Protein AF-A0A317V8A0-F1 (afdb_monomer_lite)

Organism: NCBI:txid1450535

Foldseek 3Di:
DWWKKKWWAAQPPPLPDLDPDTDIDIDTDPLVPLVVLLVVVVVCCVRRVATAEIEIEDDFQDDLVSVLSNLVSLLVRLLPDAWGANVPRTSTSHDYHYDADPLLVPNDPPPCSRNVSSVSNVVSRVVSVCPNPPPDD

Secondary structure (DSSP, 8-state):
-EEEEEEEE-SS--TTS--S--EEEEEEEETT-HHHHHHHHHHHHHHHS---EEEEE--TT--HHHHHHHHHHHHHHHTTSPPEEETTEEEET-EEEEE--GGGTSPPTT-HHHHHHHHHHHHHHHHHTTTTSSS--

pLDDT: mean 72.9, std 14.62, range [32.22, 89.5]

InterPro domains:
  IPR036291 NAD(P)-binding domain superfamily [SSF51735] (21-127)

Sequence (137 aa):
MQHVLLFFADKDADITKSSAEYQATTFIVNVMDEQWLQDIIDFVVKDSGRIYYVVKEQECTINARGMMLCCLAEAAVMGKQSPSCTGTRDIDRGAIINITSSDSFAGVPVKATHNIPKHACLAVTKTTGTLDRTEVD

Radius of gyration: 15.88 Å; chains: 1; bounding box: 36×35×45 Å

Structure (mmCIF, N/CA/C/O backbone):
data_AF-A0A317V8A0-F1
#
_entry.id   AF-A0A317V8A0-F1
#
loop_
_atom_site.group_PDB
_atom_site.id
_atom_site.type_symbol
_atom_site.label_atom_id
_atom_site.label_alt_id
_atom_site.label_comp_id
_atom_site.label_asym_id
_atom_site.label_entity_id
_atom_site.label_seq_id
_atom_site.pdbx_PDB_ins_code
_atom_site.Cartn_x
_atom_site.Cartn_y
_atom_site.Cartn_z
_atom_site.occupancy
_atom_site.B_iso_or_equiv
_atom_site.auth_seq_id
_atom_site.auth_comp_id
_atom_site.auth_asym_id
_atom_site.auth_atom_id
_atom_site.pdbx_PDB_model_num
ATOM 1 N N . MET A 1 1 ? 2.008 -11.969 -10.112 1.00 51.91 1 MET A N 1
ATOM 2 C CA . MET A 1 1 ? 3.246 -11.212 -9.807 1.00 51.91 1 MET A CA 1
ATOM 3 C C . MET A 1 1 ? 3.191 -10.870 -8.333 1.00 51.91 1 MET A C 1
ATOM 5 O O . MET A 1 1 ? 2.219 -10.253 -7.945 1.00 51.91 1 MET A O 1
ATOM 9 N N . GLN A 1 2 ? 4.115 -11.359 -7.511 1.00 49.47 2 GLN A N 1
ATOM 10 C CA . GLN A 1 2 ? 3.966 -11.366 -6.052 1.00 49.47 2 GLN A CA 1
ATOM 11 C C . GLN A 1 2 ? 4.643 -10.149 -5.399 1.00 49.47 2 GLN A C 1
ATOM 13 O O . GLN A 1 2 ? 5.769 -9.820 -5.752 1.00 49.47 2 GLN A O 1
ATOM 18 N N . HIS A 1 3 ? 3.960 -9.503 -4.459 1.00 54.44 3 HIS A N 1
ATOM 19 C CA . HIS A 1 3 ? 4.478 -8.468 -3.566 1.00 54.44 3 HIS A CA 1
ATOM 20 C C . HIS A 1 3 ? 4.412 -8.951 -2.133 1.00 54.44 3 HIS A C 1
ATOM 22 O O . HIS A 1 3 ? 3.533 -9.734 -1.795 1.00 54.44 3 HIS A O 1
ATOM 28 N N . VAL A 1 4 ? 5.277 -8.428 -1.277 1.00 56.09 4 VAL A N 1
ATOM 29 C CA . VAL A 1 4 ? 5.142 -8.623 0.162 1.00 56.09 4 VAL A CA 1
ATOM 30 C C . VAL A 1 4 ? 4.423 -7.411 0.739 1.00 56.09 4 VAL A C 1
ATOM 32 O O . VAL A 1 4 ? 4.910 -6.284 0.629 1.00 56.09 4 VAL A O 1
ATOM 35 N N . LEU A 1 5 ? 3.248 -7.650 1.316 1.00 59.22 5 LEU A N 1
ATOM 36 C CA . LEU A 1 5 ? 2.484 -6.648 2.045 1.00 59.22 5 LEU A CA 1
ATOM 37 C C . LEU A 1 5 ? 2.588 -6.954 3.533 1.00 59.22 5 LEU A C 1
ATOM 39 O O . LEU A 1 5 ? 2.174 -8.029 3.975 1.00 59.22 5 LEU A O 1
ATOM 43 N N . LEU A 1 6 ? 3.179 -6.025 4.280 1.00 62.38 6 LEU A N 1
ATOM 44 C CA . LEU A 1 6 ? 3.335 -6.134 5.721 1.00 62.38 6 LEU A CA 1
ATOM 45 C C . LEU A 1 6 ? 2.382 -5.157 6.399 1.00 62.38 6 LEU A C 1
ATOM 47 O O . LEU A 1 6 ? 2.536 -3.940 6.274 1.00 62.38 6 LEU A O 1
ATOM 51 N N . PHE A 1 7 ? 1.412 -5.703 7.123 1.00 67.31 7 PHE A N 1
ATOM 52 C CA . PHE A 1 7 ? 0.512 -4.924 7.961 1.00 67.31 7 PHE A CA 1
ATOM 53 C C . PHE A 1 7 ? 0.984 -4.988 9.404 1.00 67.31 7 PHE A C 1
ATOM 55 O O . PHE A 1 7 ? 1.180 -6.077 9.942 1.00 67.31 7 PHE A O 1
ATOM 62 N N . PHE A 1 8 ? 1.126 -3.823 10.029 1.00 58.31 8 PHE A N 1
ATOM 63 C CA . PHE A 1 8 ? 1.259 -3.716 11.476 1.00 58.31 8 PHE A CA 1
ATOM 64 C C . PHE A 1 8 ? -0.085 -3.317 12.061 1.00 58.31 8 PHE A C 1
ATOM 66 O O . PHE A 1 8 ? -0.652 -2.276 11.702 1.00 58.31 8 PHE A O 1
ATOM 73 N N . ALA A 1 9 ? -0.577 -4.156 12.961 1.00 57.72 9 ALA A N 1
ATOM 74 C CA . ALA A 1 9 ? -1.875 -4.004 13.575 1.00 57.72 9 ALA A CA 1
ATOM 75 C C . ALA A 1 9 ? -1.809 -4.326 15.077 1.00 57.72 9 ALA A C 1
ATOM 77 O O . ALA A 1 9 ? -0.964 -5.112 15.507 1.0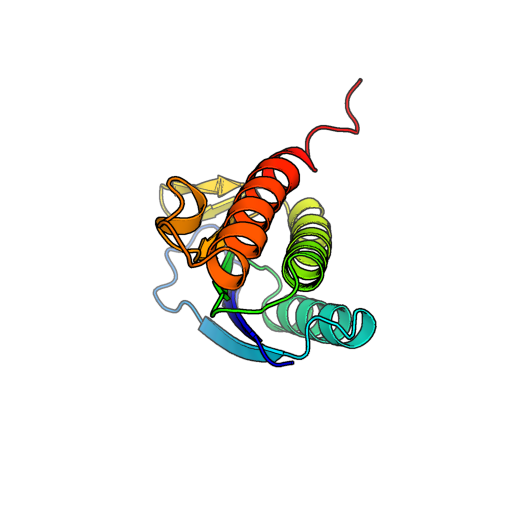0 57.72 9 ALA A O 1
ATOM 78 N N . ASP A 1 10 ? -2.674 -3.692 15.869 1.00 50.12 10 ASP A N 1
ATOM 79 C CA . ASP A 1 10 ? -2.797 -3.968 17.305 1.00 50.12 10 ASP A CA 1
ATOM 80 C C . ASP A 1 10 ? -4.070 -4.774 17.533 1.00 50.12 10 ASP A C 1
ATOM 82 O O . ASP A 1 10 ? -5.155 -4.353 17.131 1.00 50.12 10 ASP A O 1
ATOM 86 N N . LYS A 1 11 ? -3.927 -5.950 18.137 1.00 45.16 11 LYS A N 1
ATOM 87 C CA . LYS A 1 11 ? -5.032 -6.855 18.427 1.00 45.16 11 LYS A CA 1
ATOM 88 C C . LYS A 1 11 ? -5.497 -6.529 19.839 1.00 45.16 11 LYS A C 1
ATOM 90 O O . LYS A 1 11 ? -5.065 -7.202 20.755 1.00 45.16 11 LYS A O 1
ATOM 95 N N . ASP A 1 12 ? -6.266 -5.446 19.966 1.00 46.31 12 ASP A N 1
ATOM 96 C CA . ASP A 1 12 ? -7.002 -4.952 21.149 1.00 46.31 12 ASP A CA 1
ATOM 97 C C . ASP A 1 12 ? -6.900 -3.420 21.163 1.00 46.31 12 ASP A C 1
ATOM 99 O O . ASP A 1 12 ? -6.004 -2.840 21.766 1.00 46.31 12 ASP A O 1
ATOM 103 N N . ALA A 1 13 ? -7.813 -2.749 20.454 1.00 44.09 13 ALA A N 1
ATOM 104 C CA . ALA A 1 13 ? -7.827 -1.301 20.220 1.00 44.09 13 ALA A CA 1
ATOM 105 C C . ALA A 1 13 ? -8.095 -0.438 21.482 1.00 44.09 13 ALA A C 1
ATOM 107 O O . ALA A 1 13 ? -8.963 0.436 21.479 1.00 44.09 13 ALA A O 1
ATOM 108 N N . ASP A 1 14 ? -7.354 -0.649 22.569 1.00 43.88 14 ASP A N 1
ATOM 109 C CA . ASP A 1 14 ? -7.256 0.285 23.685 1.00 43.88 14 ASP A CA 1
ATOM 110 C C . ASP A 1 14 ? -6.172 1.326 23.371 1.00 43.88 14 ASP A C 1
ATOM 112 O O . ASP A 1 14 ? -5.007 1.199 23.748 1.00 43.88 14 ASP A O 1
ATOM 116 N N . ILE A 1 15 ? -6.595 2.388 22.680 1.00 44.66 15 ILE A N 1
ATOM 117 C CA . ILE A 1 15 ? -5.802 3.563 22.269 1.00 44.66 15 ILE A CA 1
ATOM 118 C C . ILE A 1 15 ? -5.045 4.267 23.417 1.00 44.66 15 ILE A C 1
ATOM 120 O O . ILE A 1 15 ? -4.261 5.181 23.170 1.00 44.66 15 ILE A O 1
ATOM 124 N N . THR A 1 16 ? -5.274 3.874 24.677 1.00 39.12 16 THR A N 1
ATOM 125 C CA . THR A 1 16 ? -4.645 4.464 25.869 1.00 39.12 16 THR A CA 1
ATOM 126 C C . THR A 1 16 ? -3.463 3.665 26.421 1.00 39.12 16 THR A C 1
ATOM 128 O O . THR A 1 16 ? -2.760 4.152 27.311 1.00 39.12 16 THR A O 1
ATOM 131 N N . LYS A 1 17 ? -3.195 2.460 25.904 1.00 41.62 17 LYS A N 1
ATOM 132 C CA . LYS A 1 17 ? -2.089 1.613 26.369 1.00 41.62 17 LYS A CA 1
ATOM 133 C C . LYS A 1 17 ? -0.941 1.617 25.367 1.00 41.62 17 LYS A C 1
ATOM 135 O O . LYS A 1 17 ? -1.135 1.430 24.173 1.00 41.62 17 LYS A O 1
ATOM 140 N N . SER A 1 18 ? 0.291 1.781 25.855 1.00 42.62 18 SER A N 1
ATOM 141 C CA . SER A 1 18 ? 1.473 1.386 25.085 1.00 42.62 18 SER A CA 1
ATOM 142 C C . SER A 1 18 ? 1.516 -0.145 25.058 1.00 42.62 18 SER A C 1
ATOM 144 O O . SER A 1 18 ? 2.144 -0.764 25.920 1.00 42.62 18 SER A O 1
ATOM 146 N N . SER A 1 19 ? 0.773 -0.776 24.153 1.00 44.97 19 SER A N 1
ATOM 147 C CA . SER A 1 19 ? 0.835 -2.224 23.981 1.00 44.97 19 SER A CA 1
ATOM 148 C C . SER A 1 19 ? 2.244 -2.591 23.498 1.00 44.97 19 SER A C 1
ATOM 150 O O . SER A 1 19 ? 2.798 -2.017 22.559 1.00 44.97 19 SER A O 1
ATOM 152 N N . ALA A 1 20 ? 2.889 -3.504 24.221 1.00 47.47 20 ALA A N 1
ATOM 153 C CA . ALA A 1 20 ? 4.223 -4.002 23.898 1.00 47.47 20 ALA A CA 1
ATOM 154 C C . ALA A 1 20 ? 4.201 -5.043 22.758 1.00 47.47 20 ALA A C 1
ATOM 156 O O . ALA A 1 20 ? 5.253 -5.551 22.377 1.00 47.47 20 ALA A O 1
ATOM 157 N N . GLU A 1 21 ? 3.024 -5.360 22.210 1.00 55.12 21 GLU A N 1
ATOM 158 C CA . GLU A 1 21 ? 2.799 -6.477 21.291 1.00 55.12 21 GLU A CA 1
ATOM 159 C C . GLU A 1 21 ? 2.175 -5.996 19.977 1.00 55.12 21 GLU A C 1
ATOM 161 O O . GLU A 1 21 ? 1.003 -6.218 19.693 1.00 55.12 21 GLU A O 1
ATOM 166 N N . TYR A 1 22 ? 2.979 -5.349 19.132 1.00 57.38 22 TYR A N 1
ATOM 167 C CA . TYR A 1 22 ? 2.594 -5.167 17.732 1.00 57.38 22 TYR A CA 1
ATOM 168 C C . TYR A 1 22 ? 2.565 -6.526 17.038 1.00 57.38 22 TYR A C 1
ATOM 170 O O . TYR A 1 22 ? 3.578 -7.231 17.012 1.00 57.38 22 TYR A O 1
ATOM 178 N N . GLN A 1 23 ? 1.435 -6.868 16.421 1.00 63.94 23 GLN A N 1
ATOM 179 C CA . GLN A 1 23 ? 1.370 -8.012 15.526 1.00 63.94 23 GLN A CA 1
ATOM 180 C C . GLN A 1 23 ? 1.639 -7.549 14.099 1.00 63.94 23 GLN A C 1
ATOM 182 O O . GLN A 1 23 ? 1.076 -6.570 13.605 1.00 63.94 23 GLN A O 1
ATOM 187 N N . ALA A 1 24 ? 2.551 -8.259 13.445 1.00 67.38 24 ALA A N 1
ATOM 188 C CA . ALA A 1 24 ? 2.858 -8.061 12.045 1.00 67.38 24 ALA A CA 1
ATOM 189 C C . ALA A 1 24 ? 2.319 -9.258 11.264 1.00 67.38 24 ALA A C 1
ATOM 191 O O . ALA A 1 24 ? 2.632 -10.405 11.589 1.00 67.38 24 ALA A O 1
ATOM 192 N N . THR A 1 25 ? 1.506 -9.005 10.241 1.00 72.38 25 THR A N 1
ATOM 193 C CA . THR A 1 25 ? 1.039 -10.052 9.330 1.00 72.38 25 THR A CA 1
ATOM 194 C C . THR A 1 25 ? 1.570 -9.784 7.934 1.00 72.38 25 THR A C 1
ATOM 196 O O . THR A 1 25 ? 1.394 -8.698 7.379 1.00 72.38 25 THR A O 1
ATOM 199 N N . THR A 1 26 ? 2.236 -10.794 7.381 1.00 75.69 26 THR A N 1
ATOM 200 C CA . THR A 1 26 ? 2.878 -10.735 6.071 1.00 75.69 26 THR A CA 1
ATOM 201 C C . THR A 1 26 ? 2.082 -11.556 5.075 1.00 75.69 26 THR A C 1
ATOM 203 O O . THR A 1 26 ? 1.866 -12.750 5.287 1.00 75.69 26 THR A O 1
ATOM 206 N N . PHE A 1 27 ? 1.718 -10.946 3.952 1.00 76.88 27 PHE A N 1
ATOM 207 C CA . PHE A 1 27 ? 1.079 -11.641 2.841 1.00 76.88 27 PHE A CA 1
ATOM 208 C C . PHE A 1 27 ? 1.935 -11.532 1.587 1.00 76.88 27 PHE A C 1
ATOM 210 O O . PHE A 1 27 ? 2.439 -10.459 1.255 1.00 76.88 27 PHE A O 1
ATOM 217 N N . ILE A 1 28 ? 2.067 -12.645 0.867 1.00 75.38 28 ILE A N 1
ATOM 218 C CA . ILE A 1 28 ? 2.621 -12.648 -0.486 1.00 75.38 28 ILE A CA 1
ATOM 219 C C . ILE A 1 28 ? 1.451 -12.478 -1.443 1.00 75.38 28 ILE A C 1
ATOM 221 O O . ILE A 1 28 ? 0.662 -13.407 -1.585 1.00 75.38 28 ILE A O 1
ATOM 225 N N . VAL A 1 29 ? 1.346 -11.317 -2.095 1.00 72.31 29 VAL A N 1
ATOM 226 C CA . VAL A 1 29 ? 0.175 -10.909 -2.870 1.00 72.31 29 VAL A CA 1
ATOM 227 C C . VAL A 1 29 ? 0.421 -10.673 -4.367 1.00 72.31 29 VAL A C 1
ATOM 229 O O . VAL A 1 29 ? 1.257 -9.873 -4.760 1.00 72.31 29 VAL A O 1
ATOM 232 N N . ASN A 1 30 ? -0.342 -11.328 -5.247 1.00 77.00 30 ASN A N 1
ATOM 233 C CA . ASN A 1 30 ? -0.697 -10.815 -6.565 1.00 77.00 30 ASN A CA 1
ATOM 234 C C . ASN A 1 30 ? -1.507 -9.501 -6.540 1.00 77.00 30 ASN A C 1
ATOM 236 O O . ASN A 1 30 ? -2.727 -9.511 -6.627 1.00 77.00 30 ASN A O 1
ATOM 240 N N . VAL A 1 31 ? -0.818 -8.361 -6.543 1.00 71.56 31 VAL A N 1
ATOM 241 C CA . VAL A 1 31 ? -1.422 -7.005 -6.541 1.00 71.56 31 VAL A CA 1
ATOM 242 C C . VAL A 1 31 ? -2.243 -6.637 -7.781 1.00 71.56 31 VAL A C 1
ATOM 244 O O . VAL A 1 31 ? -2.802 -5.548 -7.862 1.00 71.56 31 VAL A O 1
ATOM 247 N N . MET A 1 32 ? -2.241 -7.492 -8.803 1.00 75.62 32 MET A N 1
ATOM 248 C CA . MET A 1 32 ? -3.057 -7.292 -10.001 1.00 75.62 32 MET A CA 1
ATOM 249 C C . MET A 1 32 ? -4.475 -7.841 -9.827 1.00 75.62 32 MET A C 1
ATOM 251 O O . MET A 1 32 ? -5.329 -7.555 -10.661 1.00 75.62 32 MET A O 1
ATOM 255 N N . ASP A 1 33 ? -4.703 -8.628 -8.774 1.00 82.56 33 ASP A N 1
ATOM 256 C CA . ASP A 1 33 ? -6.012 -9.122 -8.375 1.00 82.56 33 ASP A CA 1
ATOM 257 C C . ASP A 1 33 ? -6.610 -8.160 -7.344 1.00 82.56 33 ASP A C 1
ATOM 259 O O . ASP A 1 33 ? -6.293 -8.201 -6.155 1.00 82.56 33 ASP A O 1
ATOM 263 N N . GLU A 1 34 ? -7.421 -7.229 -7.839 1.00 81.44 34 GLU A N 1
ATOM 264 C CA . GLU A 1 34 ? -8.040 -6.181 -7.026 1.00 81.44 34 GLU A CA 1
ATOM 265 C C . GLU A 1 34 ? -8.987 -6.763 -5.975 1.00 81.44 34 GLU A C 1
ATOM 267 O O . GLU A 1 34 ? -9.017 -6.268 -4.851 1.00 81.44 34 GLU A O 1
ATOM 272 N N . GLN A 1 35 ? -9.713 -7.832 -6.316 1.00 85.56 35 GLN A N 1
ATOM 273 C CA . GLN A 1 35 ? -10.650 -8.462 -5.394 1.00 85.56 35 GLN A CA 1
ATOM 274 C C . GLN A 1 35 ? -9.900 -9.124 -4.246 1.00 85.56 35 GLN A C 1
ATOM 276 O O . GLN A 1 35 ? -10.194 -8.872 -3.084 1.00 85.56 35 GLN A O 1
ATOM 281 N N . TRP A 1 36 ? -8.878 -9.913 -4.560 1.00 82.94 36 TRP A N 1
ATOM 282 C CA . TRP A 1 36 ? -8.135 -10.612 -3.524 1.00 82.94 36 TRP A CA 1
ATOM 283 C C . TRP A 1 36 ? -7.304 -9.665 -2.644 1.00 82.94 36 TRP A C 1
ATOM 285 O O . TRP A 1 36 ? -7.126 -9.916 -1.453 1.00 82.94 36 TRP A O 1
ATOM 295 N N . LEU A 1 37 ? -6.844 -8.533 -3.191 1.00 82.75 37 LEU A N 1
ATOM 296 C CA . LEU A 1 37 ? -6.251 -7.458 -2.395 1.00 82.75 37 LEU A CA 1
ATOM 297 C C . LEU A 1 37 ? -7.253 -6.885 -1.379 1.00 82.75 37 LEU A C 1
ATOM 299 O O . LEU A 1 37 ? -6.889 -6.704 -0.217 1.00 82.75 37 LEU A O 1
ATOM 303 N N . GLN A 1 38 ? -8.490 -6.612 -1.805 1.00 84.06 38 GLN A N 1
ATOM 304 C CA . GLN A 1 38 ? -9.549 -6.158 -0.898 1.00 84.06 38 GLN A CA 1
ATOM 305 C C . GLN A 1 38 ? -9.860 -7.219 0.158 1.00 84.06 38 GLN A C 1
ATOM 307 O O . GLN A 1 38 ? -9.894 -6.890 1.336 1.00 84.06 38 GLN A O 1
ATOM 312 N N . ASP A 1 39 ? -9.962 -8.493 -0.228 1.00 86.50 39 ASP A N 1
ATOM 313 C CA . ASP A 1 39 ? -10.238 -9.589 0.706 1.00 86.50 39 ASP A CA 1
ATOM 314 C C . ASP A 1 39 ? -9.163 -9.700 1.807 1.00 86.50 39 ASP A C 1
ATOM 316 O O . ASP A 1 39 ? -9.477 -9.970 2.967 1.00 86.50 39 ASP A O 1
ATOM 320 N N . ILE A 1 40 ? -7.886 -9.470 1.470 1.00 84.81 40 ILE A N 1
ATOM 321 C CA . ILE A 1 40 ? -6.784 -9.458 2.446 1.00 84.81 40 ILE A CA 1
ATOM 322 C C . ILE A 1 40 ? -6.887 -8.256 3.377 1.00 84.81 40 ILE A C 1
ATOM 324 O O . ILE A 1 40 ? -6.696 -8.398 4.584 1.00 84.81 40 ILE A O 1
ATOM 328 N N . ILE A 1 41 ? -7.179 -7.076 2.835 1.00 83.62 41 ILE A N 1
ATOM 329 C CA . ILE A 1 41 ? -7.335 -5.864 3.639 1.00 83.62 41 ILE A CA 1
ATOM 330 C C . ILE A 1 41 ? -8.525 -6.023 4.590 1.00 83.62 41 ILE A C 1
ATOM 332 O O . ILE A 1 41 ? -8.378 -5.780 5.786 1.00 83.62 41 ILE A O 1
ATOM 336 N N . ASP A 1 42 ? -9.662 -6.508 4.098 1.00 86.25 42 ASP A N 1
ATOM 337 C CA . ASP A 1 42 ? -10.851 -6.787 4.900 1.00 86.25 42 ASP A CA 1
ATOM 338 C C . ASP A 1 42 ? -10.572 -7.843 5.972 1.00 86.25 42 ASP A C 1
ATOM 340 O O . ASP A 1 42 ? -11.010 -7.693 7.114 1.00 86.25 42 ASP A O 1
ATOM 344 N N . PHE A 1 43 ? -9.804 -8.888 5.646 1.00 85.38 43 PHE A N 1
ATOM 345 C CA . PHE A 1 43 ? -9.356 -9.878 6.623 1.00 85.38 43 PHE A CA 1
ATOM 346 C C . PHE A 1 43 ? -8.527 -9.237 7.742 1.00 85.38 43 PHE A C 1
ATOM 348 O O . PHE A 1 43 ? -8.812 -9.479 8.914 1.00 85.38 43 PHE A O 1
ATOM 355 N N . VAL A 1 44 ? -7.540 -8.402 7.398 1.00 82.44 44 VAL A N 1
ATOM 356 C CA . VAL A 1 44 ? -6.693 -7.715 8.384 1.00 82.44 44 VAL A CA 1
ATOM 357 C C . VAL A 1 44 ? -7.538 -6.790 9.251 1.00 82.44 44 VAL A C 1
ATOM 359 O O . VAL A 1 44 ? -7.492 -6.906 10.468 1.00 82.44 44 VAL A O 1
ATOM 362 N N . VAL A 1 45 ? -8.374 -5.938 8.651 1.00 82.50 45 VAL A N 1
ATOM 363 C CA . VAL A 1 45 ? -9.273 -5.035 9.391 1.00 82.50 45 VAL A CA 1
ATOM 364 C C . VAL A 1 45 ? -10.202 -5.813 10.316 1.00 82.50 45 VAL A C 1
ATOM 366 O O . VAL A 1 45 ? -10.444 -5.385 11.441 1.00 82.50 45 VAL A O 1
ATOM 369 N N . LYS A 1 46 ? -10.722 -6.958 9.870 1.00 83.44 46 LYS A N 1
ATOM 370 C CA . LYS A 1 46 ? -11.604 -7.798 10.680 1.00 83.44 46 LYS A CA 1
ATOM 371 C C . LYS A 1 46 ? -10.875 -8.459 11.850 1.00 83.44 46 LYS A C 1
ATOM 373 O O . LYS A 1 46 ? -11.470 -8.565 12.919 1.00 83.44 46 LYS A O 1
ATOM 378 N N . ASP A 1 47 ? -9.642 -8.929 11.660 1.00 80.00 47 ASP A N 1
ATOM 379 C CA . ASP A 1 47 ? -8.877 -9.597 12.722 1.00 80.00 47 ASP A CA 1
ATOM 380 C C . ASP A 1 47 ? -8.299 -8.610 13.744 1.00 80.00 47 ASP A C 1
ATOM 382 O O . ASP A 1 47 ? -8.306 -8.895 14.941 1.00 80.00 47 ASP A O 1
ATOM 386 N N . SER A 1 48 ? -7.820 -7.450 13.288 1.00 72.19 48 SER A N 1
ATOM 387 C CA . SER A 1 48 ? -7.119 -6.484 14.136 1.00 72.19 48 SER A CA 1
ATOM 388 C C . SER A 1 48 ? -7.942 -5.257 14.523 1.00 72.19 48 SER A C 1
ATOM 390 O O . SER A 1 48 ? -7.510 -4.451 15.339 1.00 72.19 48 SER A O 1
ATOM 392 N N . GLY A 1 49 ? -9.104 -5.039 13.909 1.00 74.56 49 GLY A N 1
ATOM 393 C CA . GLY A 1 49 ? -9.942 -3.850 14.104 1.00 74.56 49 GLY A CA 1
ATOM 394 C C . GLY A 1 49 ? -9.375 -2.559 13.496 1.00 74.56 49 GLY A C 1
ATOM 395 O O . GLY A 1 49 ? -10.141 -1.664 13.137 1.00 74.56 49 GLY A O 1
ATOM 396 N N . ARG A 1 50 ? -8.048 -2.445 13.349 1.00 74.81 50 ARG A N 1
ATOM 397 C CA . ARG A 1 50 ? -7.356 -1.266 12.813 1.00 74.81 50 ARG A CA 1
ATOM 398 C C . ARG A 1 50 ? -6.040 -1.627 12.123 1.00 74.81 50 ARG A C 1
ATOM 400 O O . ARG A 1 50 ? -5.350 -2.561 12.520 1.00 74.81 50 ARG A O 1
ATOM 407 N N . ILE A 1 51 ? -5.667 -0.825 11.129 1.00 79.25 51 ILE A N 1
ATOM 408 C CA . ILE A 1 51 ? -4.363 -0.857 10.451 1.00 79.25 51 ILE A CA 1
ATOM 409 C C . ILE A 1 51 ? -3.574 0.391 10.854 1.00 79.25 51 ILE A C 1
ATOM 411 O O . ILE A 1 51 ? -4.077 1.499 10.697 1.00 79.25 51 ILE A O 1
ATOM 415 N N . TYR A 1 52 ? -2.345 0.222 11.346 1.00 70.94 52 TYR A N 1
ATOM 416 C CA . TYR A 1 52 ? -1.485 1.340 11.754 1.00 70.94 52 TYR A CA 1
ATOM 417 C C . TYR A 1 52 ? -0.464 1.704 10.689 1.00 70.94 52 TYR A C 1
ATOM 419 O O . TYR A 1 52 ? -0.352 2.862 10.289 1.00 70.94 52 TYR A O 1
ATOM 427 N N . TYR A 1 53 ? 0.267 0.699 10.217 1.00 76.44 53 TYR A N 1
ATOM 428 C CA . TYR A 1 53 ? 1.289 0.870 9.198 1.00 76.44 53 TYR A CA 1
ATOM 429 C C . TYR A 1 53 ? 1.120 -0.186 8.126 1.00 76.44 53 TYR A C 1
ATOM 431 O O . TYR A 1 53 ? 0.916 -1.364 8.432 1.00 76.44 53 TYR A O 1
ATOM 439 N N . VAL A 1 54 ? 1.278 0.237 6.877 1.00 79.19 54 VAL A N 1
ATOM 440 C CA . VAL A 1 54 ? 1.411 -0.684 5.753 1.00 79.19 54 VAL A CA 1
ATOM 441 C C . VAL A 1 54 ? 2.756 -0.470 5.095 1.00 79.19 54 VAL A C 1
ATOM 443 O O . VAL A 1 54 ? 3.004 0.589 4.520 1.00 79.19 54 VAL A O 1
ATOM 446 N N . VAL A 1 55 ? 3.622 -1.476 5.171 1.00 77.94 55 VAL A N 1
ATOM 447 C CA . VAL A 1 55 ? 4.956 -1.440 4.573 1.00 77.94 55 VAL A CA 1
ATOM 448 C C . VAL A 1 55 ? 4.968 -2.321 3.333 1.00 77.94 55 VAL A C 1
ATOM 450 O O . VAL A 1 55 ? 4.600 -3.496 3.383 1.00 77.94 55 VAL A O 1
ATOM 453 N N . LYS A 1 56 ? 5.384 -1.735 2.210 1.00 77.69 56 LYS A N 1
ATOM 454 C CA . LYS A 1 56 ? 5.510 -2.419 0.921 1.00 77.69 56 LYS A CA 1
ATOM 455 C C . LYS A 1 56 ? 6.941 -2.362 0.433 1.00 77.69 56 LYS A C 1
ATOM 457 O O . LYS A 1 56 ? 7.484 -1.272 0.265 1.00 77.69 56 LYS A O 1
ATOM 462 N N . GLU A 1 57 ? 7.518 -3.525 0.158 1.00 69.69 57 GLU A N 1
ATOM 463 C CA . GLU A 1 57 ? 8.798 -3.639 -0.535 1.00 69.69 57 GLU A CA 1
ATOM 464 C C . GLU A 1 57 ? 8.566 -3.812 -2.037 1.00 69.69 57 GLU A C 1
ATOM 466 O O . GLU A 1 57 ? 7.800 -4.673 -2.473 1.00 69.69 57 GLU A O 1
ATOM 471 N N . GLN A 1 58 ? 9.219 -2.967 -2.836 1.00 65.06 58 GLN A N 1
ATOM 472 C CA . GLN A 1 58 ? 9.073 -2.971 -4.285 1.00 65.06 58 GLN A CA 1
ATOM 473 C C . GLN A 1 58 ? 10.391 -3.388 -4.944 1.00 65.06 58 GLN A C 1
ATOM 475 O O . GLN A 1 58 ? 11.316 -2.579 -5.022 1.00 65.06 58 GLN A O 1
ATOM 480 N N . GLU A 1 59 ? 10.482 -4.593 -5.503 1.00 54.88 59 GLU A N 1
ATOM 481 C CA . GLU A 1 59 ? 11.627 -4.995 -6.337 1.00 54.88 59 GLU A CA 1
ATOM 482 C C . GLU A 1 59 ? 11.381 -4.700 -7.839 1.00 54.88 59 GLU A C 1
ATOM 484 O O . GLU A 1 59 ? 10.317 -4.233 -8.238 1.00 54.88 59 GLU A O 1
ATOM 489 N N . CYS A 1 60 ? 12.410 -4.783 -8.683 1.00 46.03 60 CYS A N 1
ATOM 490 C CA . CYS A 1 60 ? 12.414 -4.263 -10.058 1.00 46.03 60 CYS A CA 1
ATOM 491 C C . CYS A 1 60 ? 11.376 -4.929 -10.998 1.00 46.03 60 CYS A C 1
ATOM 493 O O . CYS A 1 60 ? 11.077 -6.112 -10.874 1.00 46.03 60 CYS A O 1
ATOM 495 N N . THR A 1 61 ? 10.908 -4.188 -12.020 1.00 48.50 61 THR A N 1
ATOM 496 C CA . THR A 1 61 ? 9.926 -4.585 -13.074 1.00 48.50 61 THR A CA 1
ATOM 497 C C . THR A 1 61 ? 8.468 -4.717 -12.636 1.00 48.50 61 THR A C 1
ATOM 499 O O . THR A 1 61 ? 7.637 -5.297 -13.335 1.00 48.50 61 THR A O 1
ATOM 502 N N . ILE A 1 62 ? 8.140 -4.135 -11.491 1.00 54.66 62 ILE A N 1
ATOM 503 C CA . ILE A 1 62 ? 6.815 -4.240 -10.907 1.00 54.66 62 ILE A CA 1
ATOM 504 C C . ILE A 1 62 ? 5.932 -3.044 -11.294 1.00 54.66 62 ILE A C 1
ATOM 506 O O . ILE A 1 62 ? 6.347 -1.884 -11.261 1.00 54.66 62 ILE A O 1
ATOM 510 N N . ASN A 1 63 ? 4.694 -3.360 -11.676 1.00 65.06 63 ASN A N 1
ATOM 511 C CA . ASN A 1 63 ? 3.680 -2.453 -12.194 1.00 65.06 63 ASN A CA 1
ATOM 512 C C . ASN A 1 63 ? 3.313 -1.380 -11.152 1.00 65.06 63 ASN A C 1
ATOM 514 O O . ASN A 1 63 ? 2.685 -1.695 -10.143 1.00 65.06 63 ASN A O 1
ATOM 518 N N . ALA A 1 64 ? 3.656 -0.112 -11.403 1.00 73.38 64 ALA A N 1
ATOM 519 C CA . ALA A 1 64 ? 3.225 1.025 -10.579 1.00 73.38 64 ALA A CA 1
ATOM 520 C C . ALA A 1 64 ? 1.702 1.029 -10.328 1.00 73.38 64 ALA A C 1
ATOM 522 O O . ALA A 1 64 ? 1.256 1.490 -9.280 1.00 73.38 64 ALA A O 1
ATOM 523 N N . ARG A 1 65 ? 0.919 0.426 -11.238 1.00 78.38 65 ARG A N 1
ATOM 524 C CA . ARG A 1 65 ? -0.514 0.152 -11.061 1.00 78.38 65 ARG A CA 1
ATOM 525 C C . ARG A 1 65 ? -0.811 -0.710 -9.836 1.00 78.38 65 ARG A C 1
ATOM 527 O O . ARG A 1 65 ? -1.722 -0.388 -9.095 1.00 78.38 65 ARG A O 1
ATOM 534 N N . GLY A 1 66 ? -0.062 -1.786 -9.609 1.00 78.25 66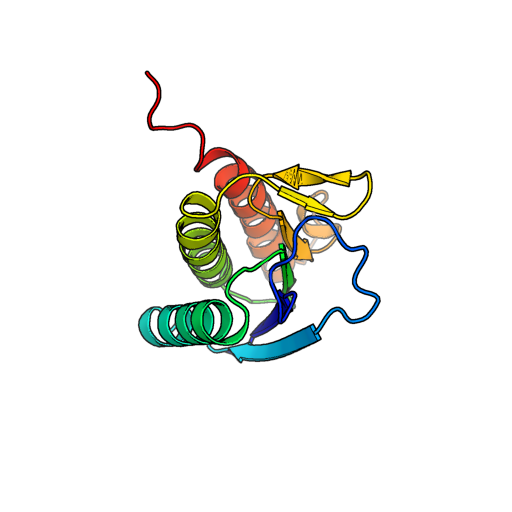 GLY A N 1
ATOM 535 C CA . GLY A 1 66 ? -0.282 -2.669 -8.463 1.00 78.25 66 GLY A CA 1
ATOM 536 C C . GLY A 1 66 ? -0.071 -1.941 -7.138 1.00 78.25 66 GLY A C 1
ATOM 537 O O . GLY A 1 66 ? -0.912 -1.997 -6.250 1.00 78.25 66 GLY A O 1
ATOM 538 N N . MET A 1 67 ? 1.001 -1.149 -7.049 1.00 80.81 67 MET A N 1
ATOM 539 C CA . MET A 1 67 ? 1.246 -0.318 -5.870 1.00 80.81 67 MET A CA 1
ATOM 540 C C . MET A 1 67 ? 0.178 0.774 -5.696 1.00 80.81 67 MET A C 1
ATOM 542 O O . MET A 1 67 ? -0.219 1.062 -4.569 1.00 80.81 67 MET A O 1
ATOM 546 N N . MET A 1 68 ? -0.308 1.358 -6.797 1.00 84.06 68 MET A N 1
ATOM 547 C CA . MET A 1 68 ? -1.426 2.303 -6.780 1.00 84.06 68 MET A CA 1
ATOM 548 C C . MET A 1 68 ? -2.705 1.657 -6.236 1.00 84.06 68 MET A C 1
ATOM 550 O O . MET A 1 68 ? -3.341 2.247 -5.372 1.00 84.06 68 MET A O 1
ATOM 554 N N . LEU A 1 69 ? -3.057 0.448 -6.683 1.00 84.44 69 LEU A N 1
ATOM 555 C CA . LEU A 1 69 ? -4.234 -0.282 -6.200 1.00 84.44 69 LEU A CA 1
ATOM 556 C C . LEU A 1 69 ? -4.147 -0.572 -4.696 1.00 84.44 69 LEU A C 1
ATOM 558 O O . LEU A 1 69 ? -5.113 -0.326 -3.978 1.00 84.44 69 LEU A O 1
ATOM 562 N N . CYS A 1 70 ? -2.977 -0.998 -4.205 1.00 84.75 70 CYS A N 1
ATOM 563 C CA . CYS A 1 70 ? -2.730 -1.148 -2.768 1.00 84.75 70 CYS A CA 1
ATOM 564 C C . CYS A 1 70 ? -2.930 0.171 -2.019 1.00 84.75 70 CYS A C 1
ATOM 566 O O . CYS A 1 70 ? -3.703 0.221 -1.070 1.00 84.75 70 CYS A O 1
ATOM 568 N N . CYS A 1 71 ? -2.305 1.254 -2.488 1.00 87.69 71 CYS A N 1
ATOM 569 C CA . CYS A 1 71 ? -2.441 2.564 -1.856 1.00 87.69 71 CYS A CA 1
ATOM 570 C C . CYS A 1 71 ? -3.898 3.047 -1.796 1.00 87.69 71 CYS A C 1
ATOM 572 O O . CYS A 1 71 ? -4.300 3.615 -0.787 1.00 87.69 71 CYS A O 1
ATOM 574 N N . LEU A 1 72 ? -4.684 2.832 -2.857 1.00 86.88 72 LEU A N 1
ATOM 575 C CA . LEU A 1 72 ? -6.096 3.221 -2.902 1.00 86.88 72 LEU A CA 1
ATOM 576 C C . LEU A 1 72 ? -6.933 2.432 -1.893 1.00 86.88 72 LEU A C 1
ATOM 578 O O . LEU A 1 72 ? -7.711 3.023 -1.149 1.00 86.88 72 LEU A O 1
ATOM 582 N N . ALA A 1 73 ? -6.767 1.110 -1.859 1.00 85.88 73 ALA A N 1
ATOM 583 C CA . ALA A 1 73 ? -7.514 0.246 -0.954 1.00 85.88 73 ALA A CA 1
ATOM 584 C C . ALA A 1 73 ? -7.179 0.540 0.518 1.00 85.88 73 ALA A C 1
ATOM 586 O O . ALA A 1 73 ? -8.070 0.688 1.353 1.00 85.88 73 ALA A O 1
ATOM 587 N N . GLU A 1 74 ? -5.893 0.710 0.822 1.00 86.94 74 GLU A N 1
ATOM 588 C CA . GLU A 1 74 ? -5.416 1.054 2.162 1.00 86.94 74 GLU A CA 1
ATOM 589 C C . GLU A 1 74 ? -5.897 2.438 2.599 1.00 86.94 74 GLU A C 1
ATOM 591 O O . GLU A 1 74 ? -6.416 2.576 3.705 1.00 86.94 74 GLU A O 1
ATOM 596 N N . ALA A 1 75 ? -5.788 3.450 1.730 1.00 88.25 75 ALA A N 1
ATOM 597 C CA . ALA A 1 75 ? -6.265 4.798 2.025 1.00 88.25 75 ALA A CA 1
ATOM 598 C C . ALA A 1 75 ? -7.782 4.823 2.263 1.00 88.25 75 ALA A C 1
ATOM 600 O O . ALA A 1 75 ? -8.242 5.491 3.184 1.00 88.25 75 ALA A O 1
ATOM 601 N N . ALA A 1 76 ? -8.561 4.054 1.495 1.00 86.81 76 ALA A N 1
ATOM 602 C CA . ALA A 1 76 ? -10.009 3.956 1.678 1.00 86.81 76 ALA A CA 1
ATOM 603 C C . ALA A 1 76 ? -10.401 3.338 3.030 1.00 86.81 76 ALA A C 1
ATOM 605 O O . ALA A 1 76 ? -11.430 3.698 3.604 1.00 86.81 76 ALA A O 1
ATOM 606 N N . VAL A 1 77 ? -9.599 2.406 3.549 1.00 85.19 77 VAL A N 1
ATOM 607 C CA . VAL A 1 77 ? -9.803 1.829 4.883 1.00 85.19 77 VAL A CA 1
ATOM 608 C C . VAL A 1 77 ? -9.341 2.781 5.977 1.00 85.19 77 VAL A C 1
ATOM 610 O O . VAL A 1 77 ? -10.086 3.009 6.928 1.00 85.19 77 VAL A O 1
ATOM 613 N N . MET A 1 78 ? -8.151 3.366 5.835 1.00 85.94 78 MET A N 1
ATOM 614 C CA . MET A 1 78 ? -7.612 4.344 6.784 1.00 85.94 78 MET A CA 1
ATOM 615 C C . MET A 1 78 ? -8.539 5.560 6.914 1.00 85.94 78 MET A C 1
ATOM 617 O O . MET A 1 78 ? -8.838 5.979 8.024 1.00 85.94 78 MET A O 1
ATOM 621 N N . GLY A 1 79 ? -9.118 6.052 5.815 1.00 85.06 79 GLY A N 1
ATOM 622 C CA . GLY A 1 79 ? -10.082 7.160 5.826 1.00 85.06 79 GLY A CA 1
ATOM 623 C C . GLY A 1 79 ? -11.349 6.903 6.656 1.00 85.06 79 GLY A C 1
ATOM 624 O O . GLY A 1 79 ? -11.997 7.849 7.095 1.00 85.06 79 GLY A O 1
ATOM 625 N N . LYS A 1 80 ? -11.695 5.635 6.924 1.00 86.44 80 LYS A N 1
ATOM 626 C CA . LYS A 1 80 ? -12.833 5.257 7.782 1.00 86.44 80 LYS A CA 1
ATOM 627 C C . LYS A 1 80 ? -12.460 5.163 9.267 1.00 86.44 80 LYS A C 1
ATOM 629 O O . LYS A 1 80 ? -13.350 5.012 10.102 1.00 86.44 80 LYS A O 1
ATOM 634 N N . GLN A 1 81 ? -11.173 5.206 9.608 1.00 82.88 81 GLN A N 1
ATOM 635 C CA . GLN A 1 81 ? -10.690 5.096 10.983 1.00 82.88 81 GLN A CA 1
ATOM 636 C C . GLN A 1 81 ? -10.744 6.456 11.689 1.00 82.88 81 GLN A C 1
ATOM 638 O O . GLN A 1 81 ? -10.519 7.505 11.087 1.00 82.88 81 GLN A O 1
ATOM 643 N N . SER A 1 82 ? -11.014 6.451 12.995 1.00 81.88 82 SER A N 1
ATOM 644 C CA . SER A 1 82 ? -10.868 7.654 13.814 1.00 81.88 82 SER A CA 1
ATOM 645 C C . SER A 1 82 ? -9.384 7.991 14.020 1.00 81.88 82 SER A C 1
ATOM 647 O O . SER A 1 82 ? -8.571 7.070 14.169 1.00 81.88 82 SER A O 1
ATOM 649 N N . PRO A 1 83 ? -9.007 9.281 14.085 1.00 81.62 83 PRO A N 1
ATOM 650 C CA . PRO A 1 83 ? -7.662 9.683 14.486 1.00 81.62 83 PRO A CA 1
ATOM 651 C C . PRO A 1 83 ? -7.260 9.035 15.817 1.00 81.62 83 PRO A C 1
ATOM 653 O O . PRO A 1 83 ? -8.093 8.894 16.716 1.00 81.62 83 PRO A O 1
ATOM 656 N N . SER A 1 84 ? -6.005 8.610 15.946 1.00 73.88 84 SER A N 1
ATOM 657 C CA . SER A 1 84 ? -5.475 8.009 17.173 1.00 73.88 84 SER A CA 1
ATOM 658 C C . SER A 1 84 ? -4.043 8.442 17.426 1.00 73.88 84 SER A C 1
ATOM 660 O O . SER A 1 84 ? -3.313 8.825 16.520 1.00 73.88 84 SER A O 1
ATOM 662 N N . CYS A 1 85 ? -3.615 8.300 18.672 1.00 65.19 85 CYS A N 1
ATOM 663 C CA . CYS A 1 85 ? -2.213 8.316 19.042 1.00 65.19 85 CYS A CA 1
ATOM 664 C C . CYS A 1 85 ? -1.749 6.901 19.406 1.00 65.19 85 CYS A C 1
ATOM 666 O O . CYS A 1 85 ? -2.552 6.041 19.769 1.00 65.19 85 CYS A O 1
ATOM 668 N N . THR A 1 86 ? -0.444 6.661 19.315 1.00 61.09 86 THR A N 1
ATOM 669 C CA . THR A 1 86 ? 0.199 5.527 19.979 1.00 61.09 86 THR A CA 1
ATOM 670 C C . THR A 1 86 ? 1.278 6.054 20.914 1.00 61.09 86 THR A C 1
ATOM 672 O O . THR A 1 86 ? 2.316 6.573 20.485 1.00 61.09 86 THR A O 1
ATOM 675 N N . GLY A 1 87 ? 1.021 5.963 22.220 1.00 68.31 87 GLY A N 1
ATOM 676 C CA . GLY A 1 87 ? 1.825 6.652 23.227 1.00 68.31 87 GLY A CA 1
ATOM 677 C C . GLY A 1 87 ? 1.735 8.172 23.051 1.00 68.31 87 GLY A C 1
ATOM 678 O O . GLY A 1 87 ? 0.650 8.740 23.094 1.00 68.31 87 GLY A O 1
ATOM 679 N N . THR A 1 88 ? 2.871 8.842 22.840 1.00 63.97 88 THR A N 1
ATOM 680 C CA . THR A 1 88 ? 2.936 10.302 22.620 1.00 63.97 88 THR A CA 1
ATOM 681 C C . THR A 1 88 ? 2.917 10.714 21.149 1.00 63.97 88 THR A C 1
ATOM 683 O O . THR A 1 88 ? 2.952 11.907 20.852 1.00 63.97 88 THR A O 1
ATOM 686 N N . ARG A 1 89 ? 2.916 9.753 20.217 1.00 66.06 89 ARG A N 1
ATOM 687 C CA . ARG A 1 89 ? 2.952 10.033 18.779 1.00 66.06 89 ARG A CA 1
ATOM 688 C C . ARG A 1 89 ? 1.548 9.995 18.206 1.00 66.06 89 ARG A C 1
ATOM 690 O O . ARG A 1 89 ? 0.869 8.979 18.323 1.00 66.06 89 ARG A O 1
ATOM 697 N N . ASP A 1 90 ? 1.149 11.092 17.579 1.00 71.12 90 ASP A N 1
ATOM 698 C CA . ASP A 1 90 ? -0.030 11.122 16.726 1.00 71.12 90 ASP A CA 1
ATOM 699 C C . ASP A 1 90 ? 0.265 10.324 15.452 1.00 71.12 90 ASP A C 1
ATOM 701 O O . ASP A 1 90 ? 1.278 10.545 14.784 1.00 71.12 90 ASP A O 1
ATOM 705 N N . ILE A 1 91 ? -0.582 9.345 15.177 1.00 73.56 91 ILE A N 1
ATOM 706 C CA . ILE A 1 91 ? -0.527 8.489 13.988 1.00 73.56 91 ILE A CA 1
ATOM 707 C C . ILE A 1 91 ? -1.740 8.752 13.092 1.00 73.56 91 ILE A C 1
ATOM 709 O O . ILE A 1 91 ? -1.899 8.068 12.084 1.00 73.56 91 ILE A O 1
ATOM 713 N N . ASP A 1 92 ? -2.593 9.710 13.470 1.00 81.94 92 ASP A N 1
ATOM 714 C CA . ASP A 1 92 ? -3.841 10.072 12.817 1.00 81.94 92 ASP A CA 1
ATOM 715 C C . ASP A 1 92 ? -4.647 8.829 12.412 1.00 81.94 92 ASP A C 1
ATOM 717 O O . ASP A 1 92 ? -5.041 8.042 13.276 1.00 81.94 92 ASP A O 1
ATOM 721 N N . ARG A 1 93 ? -4.858 8.609 11.114 1.00 85.81 93 ARG A N 1
ATOM 722 C CA . ARG A 1 93 ? -5.586 7.473 10.535 1.00 85.81 93 ARG A CA 1
ATOM 723 C C . ARG A 1 93 ? -4.672 6.338 10.054 1.00 85.81 93 ARG A C 1
ATOM 725 O O . ARG A 1 93 ? -5.134 5.418 9.393 1.00 85.81 93 ARG A O 1
ATOM 732 N N . GLY A 1 94 ? -3.390 6.377 10.407 1.00 84.38 94 GLY A N 1
ATOM 733 C CA . GLY A 1 94 ? -2.362 5.422 9.99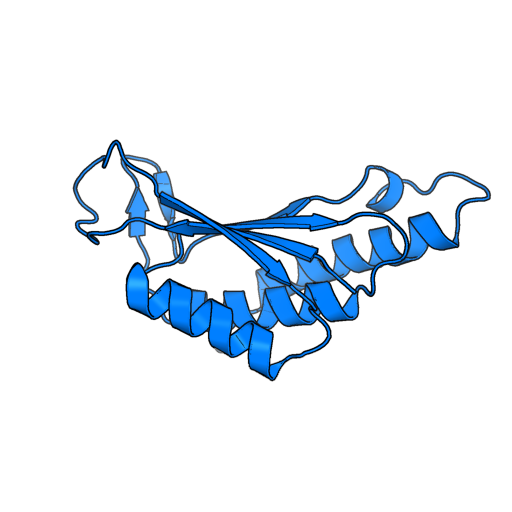5 1.00 84.38 94 GLY A CA 1
ATOM 734 C C . GLY A 1 94 ? -1.379 5.995 8.971 1.00 84.38 94 GLY A C 1
ATOM 735 O O . GLY A 1 94 ? -1.449 7.159 8.580 1.00 84.38 94 GLY A O 1
ATOM 736 N N . ALA A 1 95 ? -0.428 5.164 8.539 1.00 86.19 95 ALA A N 1
ATOM 737 C CA . ALA A 1 95 ? 0.595 5.545 7.569 1.00 86.19 95 ALA A CA 1
ATOM 738 C C . ALA A 1 95 ? 0.854 4.451 6.521 1.00 86.19 95 ALA A C 1
ATOM 740 O O . ALA A 1 95 ? 1.003 3.267 6.835 1.00 86.19 95 ALA A O 1
ATOM 741 N N . ILE A 1 96 ? 0.988 4.872 5.262 1.00 87.75 96 ILE A N 1
ATOM 742 C CA . ILE A 1 96 ? 1.380 4.013 4.139 1.00 87.75 96 ILE A CA 1
ATOM 743 C C . ILE A 1 96 ? 2.849 4.283 3.806 1.00 87.75 96 ILE A C 1
ATOM 745 O O . ILE A 1 96 ? 3.225 5.403 3.460 1.00 87.75 96 ILE A O 1
ATOM 749 N N . ILE A 1 97 ? 3.683 3.247 3.890 1.00 87.19 97 ILE A N 1
ATOM 750 C CA . ILE A 1 97 ? 5.127 3.320 3.666 1.00 87.19 97 ILE A CA 1
ATOM 751 C C . ILE A 1 97 ? 5.485 2.485 2.434 1.00 87.19 97 ILE A C 1
ATOM 753 O O . ILE A 1 97 ? 5.506 1.253 2.463 1.00 87.19 97 ILE A O 1
ATOM 757 N N . ASN A 1 98 ? 5.810 3.178 1.343 1.00 85.38 98 ASN A N 1
ATOM 758 C CA . ASN A 1 98 ? 6.297 2.566 0.109 1.00 85.38 98 ASN A CA 1
ATOM 759 C C . ASN A 1 98 ? 7.831 2.570 0.095 1.00 85.38 98 ASN A C 1
ATOM 761 O O . ASN A 1 98 ? 8.451 3.623 -0.073 1.00 85.38 98 ASN A O 1
ATOM 765 N N . ILE A 1 99 ? 8.455 1.399 0.234 1.00 82.44 99 ILE A N 1
ATOM 766 C CA . ILE A 1 99 ? 9.908 1.249 0.117 1.00 82.44 99 ILE A CA 1
ATOM 767 C C . ILE A 1 99 ? 10.262 1.184 -1.369 1.00 82.44 99 ILE A C 1
ATOM 769 O O . ILE A 1 99 ? 9.920 0.241 -2.086 1.00 82.44 99 ILE A O 1
ATOM 773 N N . THR A 1 100 ? 10.946 2.223 -1.844 1.00 80.69 100 THR A N 1
ATOM 774 C CA . THR A 1 100 ? 11.380 2.338 -3.241 1.00 80.69 100 THR A CA 1
ATOM 775 C C . THR A 1 100 ? 12.910 2.279 -3.344 1.00 80.69 100 THR A C 1
ATOM 777 O O . THR A 1 100 ? 13.558 1.594 -2.566 1.00 80.69 100 THR A O 1
ATOM 780 N N . SER A 1 101 ? 13.500 2.915 -4.356 1.00 79.44 101 SER A N 1
ATOM 781 C CA . SER A 1 101 ? 14.950 2.951 -4.598 1.00 79.44 101 SER A CA 1
ATOM 782 C C . SER A 1 101 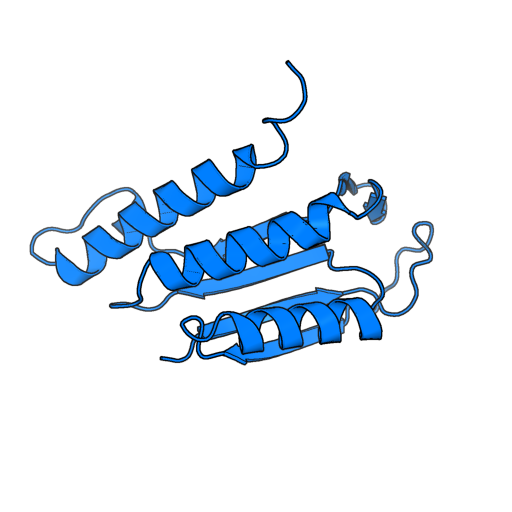? 15.408 4.406 -4.681 1.00 79.44 101 SER A C 1
ATOM 784 O O . SER A 1 101 ? 14.604 5.263 -5.050 1.00 79.44 101 SER A O 1
ATOM 786 N N . SER A 1 102 ? 16.689 4.693 -4.438 1.00 82.12 102 SER A N 1
ATOM 787 C CA . SER A 1 102 ? 17.298 5.989 -4.789 1.00 82.12 102 SER A CA 1
ATOM 788 C C . SER A 1 102 ? 17.065 6.360 -6.259 1.00 82.12 102 SER A C 1
ATOM 790 O O . SER A 1 102 ? 16.878 7.531 -6.587 1.00 82.12 102 SER A O 1
ATOM 792 N N . ASP A 1 103 ? 16.958 5.349 -7.124 1.00 81.56 103 ASP A N 1
ATOM 793 C CA . ASP A 1 103 ? 16.700 5.484 -8.560 1.00 81.56 103 ASP A CA 1
ATOM 794 C C . ASP A 1 103 ? 15.292 6.030 -8.866 1.00 81.56 103 ASP A C 1
ATOM 796 O O . ASP A 1 103 ? 15.006 6.392 -10.006 1.00 81.56 103 ASP A O 1
ATOM 800 N N . SER A 1 104 ? 14.402 6.098 -7.864 1.00 79.31 104 SER A N 1
ATOM 801 C CA . SER A 1 104 ? 13.105 6.792 -7.956 1.00 79.31 104 SER A CA 1
ATOM 802 C C . SER A 1 104 ? 13.233 8.315 -7.964 1.00 79.31 104 SER A C 1
ATOM 804 O O . SER A 1 104 ? 12.319 8.999 -8.422 1.00 79.31 104 SER A O 1
ATOM 806 N N . PHE A 1 105 ? 14.343 8.829 -7.433 1.00 83.62 105 PHE A N 1
ATOM 807 C CA . PHE A 1 105 ? 14.627 10.253 -7.311 1.00 83.62 105 PHE A CA 1
ATOM 808 C C . PHE A 1 105 ? 15.683 10.701 -8.323 1.00 83.62 105 PHE A C 1
ATOM 810 O O . PHE A 1 105 ? 15.500 11.707 -9.002 1.00 83.62 105 PHE A O 1
ATOM 817 N N . ALA A 1 106 ? 16.777 9.945 -8.433 1.00 83.44 106 ALA A N 1
ATOM 818 C CA . ALA A 1 106 ? 17.876 10.232 -9.344 1.00 83.44 106 ALA A CA 1
ATOM 819 C C . ALA A 1 106 ? 18.146 9.003 -10.216 1.00 83.44 106 ALA A C 1
ATOM 821 O O . ALA A 1 106 ? 18.727 8.021 -9.764 1.00 83.44 106 ALA A O 1
ATOM 822 N N . GLY A 1 107 ? 17.695 9.044 -11.471 1.00 78.38 107 GLY A N 1
ATOM 823 C CA . GLY A 1 107 ? 17.839 7.915 -12.387 1.00 78.38 107 GLY A CA 1
ATOM 824 C C . GLY A 1 107 ? 19.300 7.592 -12.712 1.00 78.38 107 GLY A C 1
ATOM 825 O O . GLY A 1 107 ? 20.083 8.473 -13.063 1.00 78.38 107 GLY A O 1
ATOM 826 N N . VAL A 1 108 ? 19.651 6.306 -12.671 1.00 78.06 108 VAL A N 1
ATOM 827 C CA . VAL A 1 108 ? 20.961 5.813 -13.118 1.00 78.06 108 VAL A CA 1
ATOM 828 C C . VAL A 1 108 ? 20.947 5.596 -14.641 1.00 78.06 108 VAL A C 1
ATOM 830 O O . VAL A 1 108 ? 20.023 4.952 -15.149 1.00 78.06 108 VAL A O 1
ATOM 833 N N . PRO A 1 109 ? 21.938 6.085 -15.409 1.00 80.88 109 PRO A N 1
ATOM 834 C CA . PRO A 1 109 ? 21.979 5.886 -16.857 1.00 80.88 109 PRO A CA 1
ATOM 835 C C . PRO A 1 109 ? 21.844 4.411 -17.272 1.00 80.88 109 PRO A C 1
ATOM 837 O O . PRO A 1 109 ? 22.315 3.509 -16.584 1.00 80.88 109 PRO A O 1
ATOM 840 N N . VAL A 1 110 ? 21.222 4.165 -18.432 1.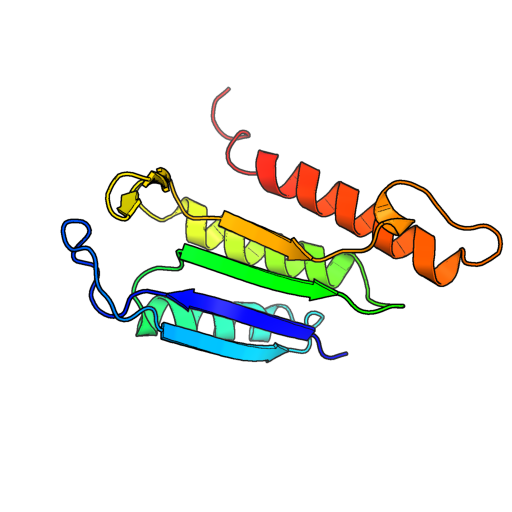00 78.88 110 VAL A N 1
ATOM 841 C CA . VAL A 1 110 ? 21.096 2.835 -19.076 1.00 78.88 110 VAL A CA 1
ATOM 842 C C . VAL A 1 110 ? 20.162 1.838 -18.350 1.00 78.88 110 VAL A C 1
ATOM 844 O O . VAL A 1 110 ? 19.901 0.755 -18.863 1.00 78.88 110 VAL A O 1
ATOM 847 N N . LYS A 1 111 ? 19.542 2.211 -17.220 1.00 78.31 111 LYS A N 1
ATOM 848 C CA . LYS A 1 111 ? 18.585 1.366 -16.471 1.00 78.31 111 LYS A CA 1
ATOM 849 C C . LYS A 1 111 ? 17.127 1.834 -16.571 1.00 78.31 111 LYS A C 1
ATOM 851 O O . LYS A 1 111 ? 16.395 1.826 -15.586 1.00 78.31 111 LYS A O 1
ATOM 856 N N . ALA A 1 112 ? 16.667 2.243 -17.754 1.00 78.75 112 ALA A N 1
ATOM 857 C CA . ALA A 1 112 ? 15.331 2.833 -17.929 1.00 78.75 112 ALA A CA 1
ATOM 858 C C . ALA A 1 112 ? 14.180 1.947 -17.399 1.00 78.75 112 ALA A C 1
ATOM 860 O O . ALA A 1 112 ? 13.284 2.446 -16.724 1.00 78.75 112 ALA A O 1
ATOM 861 N N . THR A 1 113 ? 14.234 0.631 -17.627 1.00 77.00 113 THR A N 1
ATOM 862 C CA . THR A 1 113 ? 13.226 -0.334 -17.144 1.00 77.00 113 THR A CA 1
ATOM 863 C C . THR A 1 113 ? 13.196 -0.482 -15.620 1.00 77.00 113 THR A C 1
ATOM 865 O O . THR A 1 113 ? 12.165 -0.862 -15.070 1.00 77.00 113 THR A O 1
ATOM 868 N N . HIS A 1 114 ? 14.291 -0.147 -14.932 1.00 76.75 114 HIS A N 1
ATOM 869 C CA . HIS A 1 114 ? 14.349 -0.056 -13.474 1.00 76.75 114 HIS A CA 1
ATOM 870 C C . HIS A 1 114 ? 13.895 1.327 -12.990 1.00 76.75 114 HIS A C 1
ATOM 872 O O . HIS A 1 114 ? 13.064 1.431 -12.092 1.00 76.75 114 HIS A O 1
ATOM 878 N N . ASN A 1 115 ? 14.395 2.396 -13.613 1.00 80.81 115 ASN A N 1
ATOM 879 C CA . ASN A 1 115 ? 14.184 3.769 -13.152 1.00 80.81 115 ASN A CA 1
ATOM 880 C C . ASN A 1 115 ? 12.746 4.252 -13.352 1.00 80.81 115 ASN A C 1
ATOM 882 O O . ASN A 1 115 ? 12.197 4.913 -12.471 1.00 80.81 115 ASN A O 1
ATOM 886 N N . ILE A 1 116 ? 12.134 3.952 -14.506 1.00 83.25 116 ILE A N 1
ATOM 887 C CA . ILE A 1 116 ? 10.809 4.477 -14.871 1.00 83.25 116 ILE A CA 1
ATOM 888 C C . ILE A 1 116 ? 9.739 4.011 -13.870 1.00 83.25 116 ILE A C 1
ATOM 890 O O . ILE A 1 116 ? 9.057 4.869 -13.304 1.00 83.25 116 ILE A O 1
ATOM 894 N N . PRO A 1 117 ? 9.608 2.704 -13.554 1.00 79.38 117 PRO A N 1
ATOM 895 C CA . PRO A 1 117 ? 8.653 2.264 -12.540 1.00 79.38 117 PRO A CA 1
ATOM 896 C C . PRO A 1 117 ? 8.925 2.871 -11.161 1.00 79.38 117 PRO A C 1
ATOM 898 O O . PRO A 1 117 ? 7.984 3.161 -10.430 1.00 79.38 117 PRO A O 1
ATOM 901 N N . LYS A 1 118 ? 10.192 3.112 -10.801 1.00 79.38 118 LYS A N 1
ATOM 902 C CA . LYS A 1 118 ? 10.564 3.707 -9.509 1.00 79.38 118 LYS A CA 1
ATOM 903 C C . LYS A 1 118 ? 10.140 5.175 -9.406 1.00 79.38 118 LYS A C 1
ATOM 905 O O . LYS A 1 118 ? 9.590 5.558 -8.377 1.00 79.38 118 LYS A O 1
ATOM 910 N N . HIS A 1 119 ? 10.292 5.961 -10.472 1.00 87.19 119 HIS A N 1
ATOM 911 C CA . HIS A 1 119 ? 9.754 7.327 -10.536 1.00 87.19 119 HIS A CA 1
ATOM 912 C C . HIS A 1 119 ? 8.224 7.330 -10.453 1.00 87.19 119 HIS A C 1
ATOM 914 O O . HIS A 1 119 ? 7.641 8.128 -9.718 1.00 87.19 119 HIS A O 1
ATOM 920 N N . ALA A 1 120 ? 7.565 6.399 -11.150 1.00 87.38 120 ALA A N 1
ATOM 921 C CA . ALA A 1 120 ? 6.117 6.238 -11.058 1.00 87.38 120 ALA A CA 1
ATOM 922 C C . ALA A 1 120 ? 5.678 5.889 -9.625 1.00 87.38 120 ALA A C 1
ATOM 924 O O . ALA A 1 120 ? 4.701 6.444 -9.132 1.00 87.38 120 ALA A O 1
ATOM 925 N N . CYS A 1 121 ? 6.433 5.047 -8.913 1.00 84.94 121 CYS A N 1
ATOM 926 C CA . CYS A 1 121 ? 6.145 4.732 -7.515 1.00 84.94 121 CYS A CA 1
ATOM 927 C C . CYS A 1 121 ? 6.265 5.961 -6.596 1.00 84.94 121 CYS A C 1
ATOM 929 O O . CYS A 1 121 ? 5.447 6.158 -5.693 1.00 84.94 121 CYS A O 1
ATOM 931 N N . LEU A 1 122 ? 7.246 6.831 -6.842 1.00 87.56 122 LEU A N 1
ATOM 932 C CA . LEU A 1 122 ? 7.361 8.090 -6.108 1.00 87.56 122 LEU A CA 1
ATOM 933 C C . LEU A 1 122 ? 6.159 9.010 -6.373 1.00 87.56 122 LEU A C 1
ATOM 935 O O . LEU A 1 122 ? 5.638 9.614 -5.437 1.00 87.56 122 LEU A O 1
ATOM 939 N N . ALA A 1 123 ? 5.691 9.093 -7.623 1.00 88.69 123 ALA A N 1
ATOM 940 C CA . ALA A 1 123 ? 4.498 9.863 -7.975 1.00 88.69 123 ALA A CA 1
ATOM 941 C C . ALA A 1 123 ? 3.240 9.314 -7.285 1.00 88.69 123 ALA A C 1
ATOM 943 O O . ALA A 1 123 ? 2.539 10.076 -6.626 1.00 88.69 123 ALA A O 1
ATOM 944 N N . VAL A 1 124 ? 3.013 7.996 -7.343 1.00 88.44 124 VAL A N 1
ATOM 945 C CA . VAL A 1 124 ? 1.899 7.334 -6.641 1.00 88.44 124 VAL A CA 1
ATOM 946 C C . VAL A 1 124 ? 1.930 7.669 -5.154 1.00 88.44 124 VAL A C 1
ATOM 948 O O . VAL A 1 124 ? 0.930 8.125 -4.624 1.00 88.44 124 VAL A O 1
ATOM 951 N N . THR A 1 125 ? 3.084 7.533 -4.496 1.00 88.69 125 THR A N 1
ATOM 952 C CA . THR A 1 125 ? 3.222 7.828 -3.058 1.00 88.69 125 THR A CA 1
ATOM 953 C C . THR A 1 125 ? 2.807 9.263 -2.725 1.00 88.69 125 THR A C 1
ATOM 955 O O . THR A 1 125 ? 2.082 9.488 -1.758 1.00 88.69 125 THR A O 1
ATOM 958 N N . LYS A 1 126 ? 3.223 10.236 -3.546 1.00 89.50 126 LYS A N 1
ATOM 959 C CA . LYS A 1 126 ? 2.848 11.645 -3.364 1.00 89.50 126 LYS A CA 1
ATOM 960 C C . LYS A 1 126 ? 1.346 11.860 -3.538 1.00 89.50 126 LYS A C 1
ATOM 962 O O . LYS A 1 126 ? 0.746 12.569 -2.738 1.00 89.50 126 LYS A O 1
ATOM 967 N N . THR A 1 127 ? 0.744 11.246 -4.554 1.00 89.00 127 THR A N 1
ATOM 968 C CA . THR A 1 127 ? -0.694 11.367 -4.822 1.00 89.00 127 THR A CA 1
ATOM 969 C C . THR A 1 127 ? -1.533 10.672 -3.750 1.00 89.00 127 THR A C 1
ATOM 971 O O . THR A 1 127 ? -2.541 11.228 -3.325 1.00 89.00 127 THR A O 1
ATOM 974 N N . THR A 1 128 ? -1.102 9.518 -3.234 1.00 88.00 128 THR A N 1
ATOM 975 C CA . THR A 1 128 ? -1.797 8.814 -2.144 1.00 88.00 128 THR A CA 1
ATOM 976 C C . THR A 1 128 ? -1.953 9.702 -0.914 1.00 88.00 128 THR A C 1
ATOM 978 O O . THR A 1 128 ? -3.039 9.777 -0.350 1.00 88.00 128 THR A O 1
ATOM 981 N N . GLY A 1 129 ? -0.909 10.454 -0.548 1.00 83.69 129 GLY A N 1
ATOM 982 C CA . GLY A 1 129 ? -0.957 11.399 0.574 1.00 83.69 129 GLY A CA 1
ATOM 983 C C . GLY A 1 129 ? -1.933 12.572 0.392 1.00 83.69 129 GLY A C 1
ATOM 984 O O . GLY A 1 129 ? -2.157 13.324 1.336 1.00 83.69 129 GLY A O 1
ATOM 985 N N . THR A 1 130 ? -2.509 12.750 -0.802 1.00 82.00 130 THR A N 1
ATOM 986 C CA . THR A 1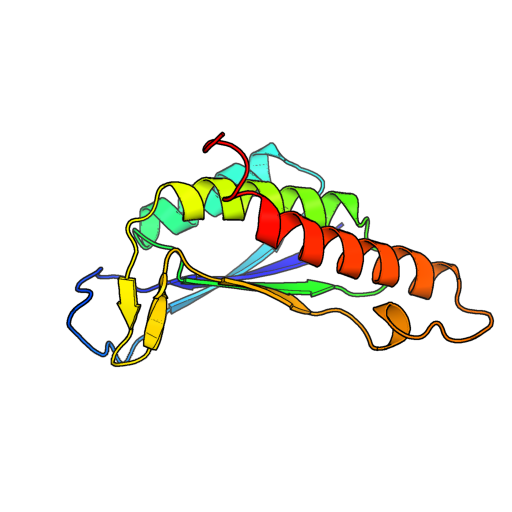 130 ? -3.533 13.774 -1.078 1.00 82.00 130 THR A CA 1
ATOM 987 C C . THR A 1 130 ? -4.959 13.232 -1.131 1.00 82.00 130 THR A C 1
ATOM 989 O O . THR A 1 130 ? -5.887 14.032 -1.182 1.00 82.00 130 THR A O 1
ATOM 992 N N . LEU A 1 131 ? -5.154 11.908 -1.085 1.00 72.31 131 LEU A N 1
ATOM 993 C CA . LEU A 1 131 ? -6.477 11.289 -1.252 1.00 72.31 131 LEU A CA 1
ATOM 994 C C . LEU A 1 131 ? -7.473 11.641 -0.133 1.00 72.31 131 LEU A C 1
ATOM 996 O O . LEU A 1 131 ? -8.672 11.555 -0.354 1.00 72.31 131 LEU A O 1
ATOM 1000 N N . ASP A 1 132 ? -7.000 12.090 1.032 1.00 54.94 132 ASP A N 1
ATOM 1001 C CA . ASP A 1 132 ? -7.847 12.533 2.154 1.00 54.94 132 ASP A CA 1
ATOM 1002 C C . ASP A 1 132 ? -8.261 14.021 2.058 1.00 54.94 132 ASP A C 1
ATOM 1004 O O . ASP A 1 132 ? -8.919 14.554 2.944 1.00 54.94 132 ASP A O 1
ATOM 1008 N N . ARG A 1 133 ? -7.843 14.744 1.005 1.00 48.91 133 ARG A N 1
ATOM 1009 C CA . ARG A 1 133 ? -8.019 16.209 0.903 1.00 48.91 133 ARG A CA 1
ATOM 1010 C C . ARG A 1 133 ? -9.036 16.675 -0.138 1.00 48.91 133 ARG A C 1
ATOM 1012 O O . ARG A 1 133 ? -9.135 17.874 -0.359 1.00 48.91 133 ARG A O 1
ATOM 1019 N N . THR A 1 134 ? -9.774 15.779 -0.791 1.00 41.84 134 THR A N 1
ATOM 1020 C CA . THR A 1 134 ? -10.627 16.139 -1.945 1.00 41.84 134 THR A CA 1
ATOM 1021 C C . THR A 1 134 ? -12.139 16.070 -1.706 1.00 41.84 134 THR A C 1
ATOM 1023 O O . THR A 1 134 ? -12.889 16.056 -2.673 1.00 41.84 134 THR A O 1
ATOM 1026 N N . GLU A 1 135 ? -12.610 16.092 -0.456 1.00 40.09 135 GLU A N 1
ATOM 1027 C CA . GLU A 1 135 ? -14.041 16.291 -0.132 1.00 40.09 135 GLU A CA 1
ATOM 1028 C C . GLU A 1 135 ? -14.274 17.392 0.921 1.00 40.09 135 GLU A C 1
ATOM 1030 O O . GLU A 1 135 ? -15.173 17.305 1.754 1.00 40.09 135 GLU A O 1
ATOM 1035 N N . VAL A 1 136 ? -13.466 18.454 0.888 1.00 43.19 136 VAL A N 1
ATOM 1036 C CA . VAL A 1 136 ? -13.788 19.719 1.564 1.00 43.19 136 VAL A CA 1
ATOM 1037 C C . VAL A 1 136 ? -13.366 20.855 0.640 1.00 43.19 136 VAL A C 1
ATOM 1039 O O . VAL A 1 136 ? -12.262 21.361 0.781 1.00 43.19 136 VAL A O 1
ATOM 1042 N N . ASP A 1 137 ? -14.207 21.163 -0.346 1.00 32.22 137 ASP A N 1
ATOM 1043 C CA . ASP A 1 137 ? -14.369 22.489 -0.967 1.00 32.22 137 ASP A CA 1
ATOM 1044 C C . ASP A 1 137 ? -15.649 22.506 -1.823 1.00 32.22 137 ASP A C 1
ATOM 1046 O O . ASP A 1 137 ? -15.799 21.622 -2.701 1.00 32.22 137 ASP A O 1
#